Protein AF-A0A8S3IN64-F1 (afdb_monomer)

Secondary structure (DSSP, 8-state):
-EEEEEETTEEEEEEEEEEE-TTT--EEEEEEPPPSS--HHHHHS-----EEEEE-TTSEEEEEETTEEEEEEETTTSEES-SSPPS----TT----TT----S----TT----TT--SSS-S----TT----TT--TTS-SSPPPTT--PPP-

Foldseek 3Di:
DFAWDDDPPDTFTWDKDWDQDPVPRDTDIKTFATFPDDCVCVVPVPDDKDWDWDADPVQKIFIDINNHTGDIDGLQPGIVVHPDPDPDDDDPPDDDDPPDDPDPDDPDPPDDDDPPDDPPDDPDDDDPPDDDDPPDDPPDDPDDDDPPDDDDDD

Mean predicted aligned error: 11.35 Å

Nearest PDB structures (foldseek):
  1jhn-assembly1_A  TM=8.144E-01  e=2.997E-09  Canis lupus familiaris
  2baf-assembly1_A  TM=1.796E-01  e=9.475E+00  Bos taurus

Structure (mmCIF, N/CA/C/O backbone):
data_AF-A0A8S3IN64-F1
#
_entry.id   AF-A0A8S3IN64-F1
#
loop_
_atom_site.group_PDB
_atom_site.id
_atom_site.type_symbol
_atom_site.label_atom_id
_atom_site.label_alt_id
_atom_site.label_comp_id
_atom_site.label_asym_id
_atom_site.label_entity_id
_atom_site.label_seq_id
_atom_site.pdbx_PDB_ins_code
_atom_site.Cartn_x
_atom_site.Cartn_y
_atom_site.Cartn_z
_atom_site.occupancy
_atom_site.B_iso_or_equiv
_atom_site.auth_seq_id
_atom_site.auth_comp_id
_atom_site.auth_asym_id
_atom_site.auth_atom_id
_atom_site.pdbx_PDB_model_num
ATOM 1 N N . MET A 1 1 ? -9.610 -9.508 13.880 1.00 94.44 1 MET A N 1
ATOM 2 C CA . MET A 1 1 ? -8.343 -9.205 14.576 1.00 94.44 1 MET A CA 1
ATOM 3 C C . MET A 1 1 ? -8.250 -7.697 14.747 1.00 94.44 1 MET A C 1
ATOM 5 O O . MET A 1 1 ? -8.623 -6.983 13.826 1.00 94.44 1 MET A O 1
ATOM 9 N N . PHE A 1 2 ? -7.822 -7.213 15.909 1.00 96.25 2 PHE A N 1
ATOM 10 C CA . PHE A 1 2 ? -7.612 -5.788 16.158 1.00 96.25 2 PHE A CA 1
ATOM 11 C C . PHE A 1 2 ? -6.394 -5.607 17.061 1.00 96.25 2 PHE A C 1
ATOM 13 O O . PHE A 1 2 ? -6.299 -6.310 18.066 1.00 96.25 2 PHE A O 1
ATOM 20 N N . GLY A 1 3 ? -5.488 -4.695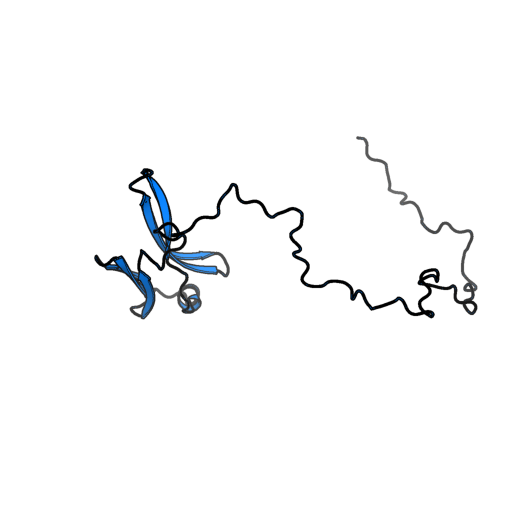 16.712 1.00 94.12 3 GLY A N 1
ATOM 21 C CA . GLY A 1 3 ? -4.326 -4.386 17.543 1.00 94.12 3 GLY A CA 1
ATOM 22 C C . GLY A 1 3 ? -3.109 -3.869 16.771 1.00 94.12 3 GLY A C 1
ATOM 23 O O . GLY A 1 3 ? -3.104 -3.889 15.537 1.00 94.12 3 GLY A O 1
ATOM 24 N N . PRO A 1 4 ? -2.095 -3.366 17.493 1.00 93.69 4 PRO A N 1
ATOM 25 C CA . PRO A 1 4 ? -0.816 -2.970 16.915 1.00 93.69 4 PRO A CA 1
ATOM 26 C C . PRO A 1 4 ? 0.009 -4.194 16.486 1.00 93.69 4 PRO A C 1
ATOM 28 O O . PRO A 1 4 ? 0.020 -5.211 17.178 1.00 93.69 4 PRO A O 1
ATOM 31 N N . ASP A 1 5 ? 0.728 -4.068 15.375 1.00 92.75 5 ASP A N 1
ATOM 32 C CA . ASP A 1 5 ? 1.724 -5.019 14.880 1.00 92.75 5 ASP A CA 1
ATOM 33 C C . ASP A 1 5 ? 2.984 -4.267 14.429 1.00 92.75 5 ASP A C 1
ATOM 35 O O . ASP A 1 5 ? 2.905 -3.175 13.858 1.00 92.75 5 ASP A O 1
ATOM 39 N N . MET A 1 6 ? 4.151 -4.838 14.713 1.00 88.81 6 MET A N 1
ATOM 40 C CA . MET A 1 6 ? 5.448 -4.228 14.431 1.00 88.81 6 MET A CA 1
ATOM 41 C C . MET A 1 6 ? 6.403 -5.264 13.854 1.00 88.81 6 MET A C 1
ATOM 43 O O . MET A 1 6 ? 6.804 -6.203 14.542 1.00 88.81 6 MET A O 1
ATOM 47 N N . CYS A 1 7 ? 6.833 -5.037 12.614 1.00 87.12 7 CYS A N 1
ATOM 48 C CA . CYS A 1 7 ? 7.811 -5.874 11.930 1.00 87.12 7 CYS A CA 1
ATOM 49 C C . CYS A 1 7 ? 8.931 -5.001 11.350 1.00 87.12 7 CYS A C 1
ATOM 51 O O . CYS A 1 7 ? 8.801 -4.408 10.279 1.00 87.12 7 CYS A O 1
ATOM 53 N N . GLY A 1 8 ? 10.056 -4.917 12.065 1.00 86.75 8 GLY A N 1
ATOM 54 C CA . GLY A 1 8 ? 11.188 -4.081 11.664 1.00 86.75 8 GLY A CA 1
ATOM 55 C C . GLY A 1 8 ? 10.828 -2.594 11.689 1.00 86.75 8 GLY A C 1
ATOM 56 O O . GLY A 1 8 ? 10.545 -2.053 12.753 1.00 86.75 8 GLY A O 1
ATOM 57 N N . VAL A 1 9 ? 10.855 -1.952 10.519 1.00 85.19 9 VAL A N 1
ATOM 58 C CA . VAL A 1 9 ? 10.485 -0.535 10.335 1.00 85.19 9 VAL A CA 1
ATOM 59 C C . VAL A 1 9 ? 8.996 -0.334 10.045 1.00 85.19 9 VAL A C 1
ATOM 61 O O . VAL A 1 9 ? 8.527 0.799 10.010 1.00 85.19 9 VAL A O 1
ATOM 64 N N . GLU A 1 10 ? 8.246 -1.411 9.798 1.00 85.88 10 GLU A N 1
ATOM 65 C CA . GLU A 1 10 ? 6.816 -1.306 9.531 1.00 85.88 10 GLU A CA 1
ATOM 66 C C . GLU A 1 10 ? 6.015 -1.349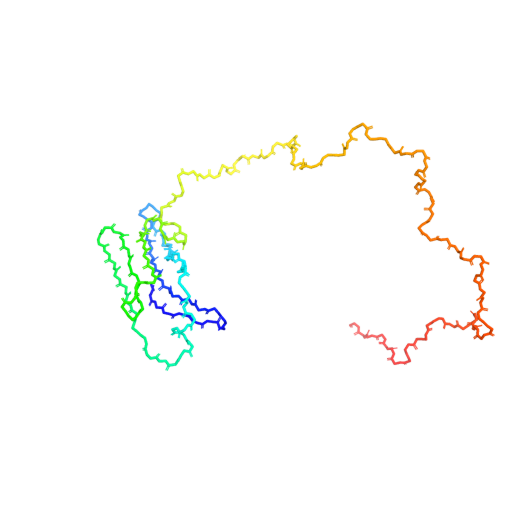 10.835 1.00 85.88 10 GLU A C 1
ATOM 68 O O . GLU A 1 10 ? 5.994 -2.361 11.541 1.00 85.88 10 GLU A O 1
ATOM 73 N N . HIS A 1 11 ? 5.302 -0.256 11.103 1.00 89.44 11 HIS A N 1
ATOM 74 C CA . HIS A 1 11 ? 4.349 -0.120 12.198 1.00 89.44 11 HIS A CA 1
ATOM 75 C C . HIS A 1 11 ? 2.926 -0.128 11.634 1.00 89.44 11 HIS A C 1
ATOM 77 O O . HIS A 1 11 ? 2.556 0.734 10.833 1.00 89.44 11 HIS A O 1
ATOM 83 N N . LYS A 1 12 ? 2.115 -1.117 12.017 1.00 89.94 12 LYS A N 1
ATOM 84 C CA . LYS A 1 12 ? 0.746 -1.285 11.515 1.00 89.94 12 LYS A CA 1
ATOM 85 C C . LYS A 1 12 ? -0.237 -1.336 12.667 1.00 89.94 12 LYS A C 1
ATOM 87 O O . LYS A 1 12 ? 0.002 -1.970 13.687 1.00 89.94 12 LYS A O 1
ATOM 92 N N . PHE A 1 13 ? -1.389 -0.706 12.483 1.00 93.50 13 PHE A N 1
ATOM 93 C CA . PHE A 1 13 ? -2.512 -0.838 13.399 1.00 93.50 13 PHE A CA 1
ATOM 94 C C . PHE A 1 13 ? -3.651 -1.560 12.686 1.00 93.50 13 PHE A C 1
ATOM 96 O O . PHE A 1 13 ? -4.330 -0.993 11.830 1.00 93.50 13 PHE A O 1
ATOM 103 N N . HIS A 1 14 ? -3.813 -2.844 12.995 1.00 93.94 14 HIS A N 1
ATOM 104 C CA . HIS A 1 14 ? -4.732 -3.715 12.285 1.00 93.94 14 HIS A CA 1
ATOM 105 C C . HIS A 1 14 ? -6.154 -3.580 12.812 1.00 93.94 14 HIS A C 1
ATOM 107 O O . HIS A 1 14 ? -6.408 -3.646 14.014 1.00 93.94 14 HIS A O 1
ATOM 113 N N . PHE A 1 15 ? -7.094 -3.514 11.876 1.00 95.56 15 PHE A N 1
ATOM 114 C CA . PHE A 1 15 ? -8.473 -3.923 12.080 1.00 95.56 15 PHE A CA 1
ATOM 115 C C . PHE A 1 15 ? -8.854 -4.831 10.912 1.00 95.56 15 PHE A C 1
ATOM 117 O O . PHE A 1 15 ? -8.884 -4.393 9.769 1.00 95.56 15 PHE A O 1
ATOM 124 N N . ILE A 1 16 ? -9.073 -6.112 11.199 1.00 95.31 16 ILE A N 1
ATOM 125 C CA . ILE A 1 16 ? -9.397 -7.146 10.215 1.00 95.31 16 ILE A CA 1
ATOM 126 C C . ILE A 1 16 ? -10.697 -7.823 10.630 1.00 95.31 16 ILE A C 1
ATOM 128 O O . ILE A 1 16 ? -10.822 -8.301 11.766 1.00 95.31 16 ILE A O 1
ATOM 132 N N . ILE A 1 17 ? -11.636 -7.919 9.698 1.00 93.88 17 ILE A N 1
ATOM 133 C CA . ILE A 1 17 ? -12.901 -8.625 9.858 1.00 93.88 17 ILE A CA 1
ATOM 134 C C . ILE A 1 17 ? -12.982 -9.780 8.861 1.00 93.88 17 ILE A C 1
ATOM 136 O O . ILE A 1 17 ? -12.615 -9.654 7.696 1.00 93.88 17 ILE A O 1
ATOM 140 N N . ARG A 1 18 ? -13.457 -10.933 9.331 1.00 93.62 18 ARG A N 1
ATOM 141 C CA . ARG A 1 18 ? -13.770 -12.068 8.462 1.00 93.62 18 ARG A CA 1
ATOM 142 C C . ARG A 1 18 ? -15.238 -11.992 8.090 1.00 93.62 18 ARG A C 1
ATOM 144 O O . ARG A 1 18 ? -16.090 -11.995 8.977 1.00 93.62 18 ARG A O 1
ATOM 151 N N . TYR A 1 19 ? -15.524 -11.955 6.799 1.00 90.81 19 TYR A N 1
ATOM 152 C CA . TYR A 1 19 ? -16.883 -11.937 6.282 1.00 90.81 19 TYR A CA 1
ATOM 153 C C . TYR A 1 19 ? -17.173 -13.241 5.557 1.00 90.81 19 TYR A C 1
ATOM 155 O O . TYR A 1 19 ? -16.364 -13.716 4.764 1.00 90.81 19 TYR A O 1
ATOM 163 N N . ARG A 1 20 ? -18.328 -13.838 5.855 1.00 91.50 20 ARG A N 1
ATOM 164 C CA . ARG A 1 20 ? -18.820 -15.002 5.125 1.00 91.50 20 ARG A CA 1
ATOM 165 C C . ARG A 1 20 ? -19.732 -14.509 4.019 1.00 91.50 20 ARG A C 1
ATOM 167 O O . ARG A 1 20 ? -20.791 -13.959 4.313 1.00 91.50 20 ARG A O 1
ATOM 174 N N . A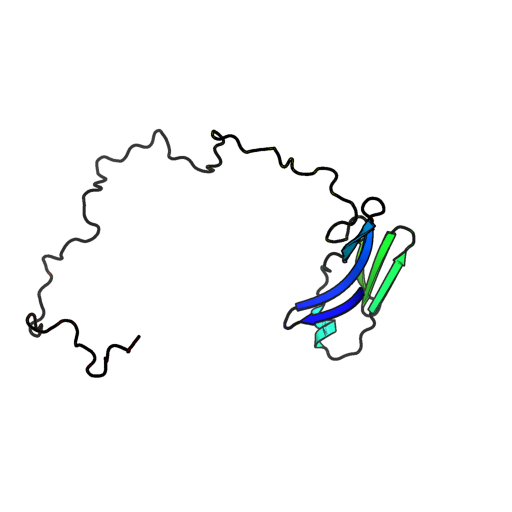SN A 1 21 ? -19.355 -14.756 2.772 1.00 87.44 21 ASN A N 1
ATOM 175 C CA . ASN A 1 21 ? -20.237 -14.476 1.652 1.00 87.44 21 ASN A CA 1
ATOM 176 C C . ASN A 1 21 ? -21.498 -15.363 1.774 1.00 87.44 21 ASN A C 1
ATOM 178 O O . ASN A 1 21 ? -21.364 -16.588 1.827 1.00 87.44 21 ASN A O 1
ATOM 182 N N . PRO A 1 22 ? -22.714 -14.791 1.836 1.00 88.50 22 PRO A N 1
ATOM 183 C CA . PRO A 1 22 ? -23.937 -15.570 2.021 1.00 88.50 22 PRO A CA 1
ATOM 184 C C . PRO A 1 22 ? -24.277 -16.460 0.816 1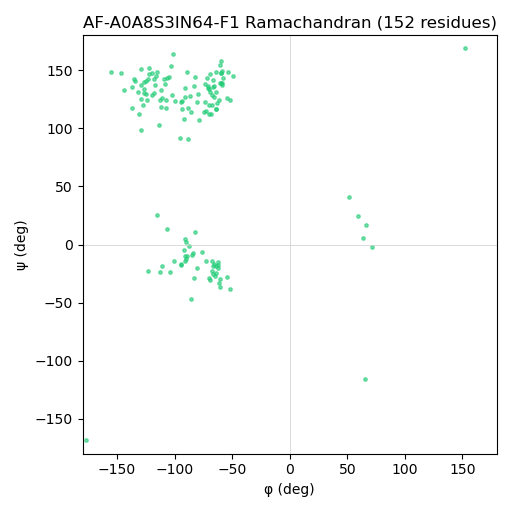.00 88.50 22 PRO A C 1
ATOM 186 O O . PRO A 1 22 ? -24.954 -17.467 0.993 1.00 88.50 22 PRO A O 1
ATOM 189 N N . ASN A 1 23 ? -23.784 -16.127 -0.383 1.00 87.75 23 ASN A N 1
ATOM 190 C CA . ASN A 1 23 ? -24.051 -16.874 -1.613 1.00 87.75 23 ASN A CA 1
ATOM 191 C C . ASN A 1 23 ? -23.076 -18.041 -1.798 1.00 87.75 23 ASN A C 1
ATOM 193 O O . ASN A 1 23 ? -23.490 -19.151 -2.113 1.00 87.75 23 ASN A O 1
ATOM 197 N N . THR A 1 24 ? -21.775 -17.802 -1.605 1.00 88.25 24 THR A N 1
ATOM 198 C CA . THR A 1 24 ? -20.738 -18.831 -1.822 1.00 88.25 24 THR A CA 1
ATOM 199 C C . THR A 1 24 ? -20.360 -19.579 -0.545 1.00 88.25 24 THR A C 1
ATOM 201 O O . THR A 1 24 ? -19.729 -20.629 -0.602 1.00 88.25 24 THR A O 1
ATOM 204 N N . GLY A 1 25 ? -20.706 -19.042 0.629 1.00 90.44 25 GLY A N 1
ATOM 205 C CA . GLY A 1 25 ? -20.336 -19.589 1.934 1.00 90.44 25 GLY A CA 1
ATOM 206 C C . GLY A 1 25 ? -18.857 -19.426 2.301 1.00 90.44 25 GLY A C 1
ATOM 207 O O . GLY A 1 25 ? -18.486 -19.809 3.413 1.00 90.44 25 GLY A O 1
ATOM 208 N N . VAL A 1 26 ? -18.039 -18.859 1.407 1.00 91.12 26 VAL A N 1
ATOM 209 C CA . VAL A 1 26 ? -16.595 -18.657 1.576 1.00 91.12 26 VAL A CA 1
ATOM 210 C C . VAL A 1 26 ? -16.336 -17.519 2.559 1.00 91.12 26 VAL A C 1
ATOM 212 O O . VAL A 1 26 ? -17.007 -16.486 2.525 1.00 91.12 26 VAL A O 1
ATOM 215 N N . TYR A 1 27 ? -15.355 -17.717 3.439 1.00 91.88 27 TYR A N 1
ATOM 216 C CA . TYR A 1 27 ? -14.861 -16.674 4.329 1.00 91.88 27 TYR A CA 1
ATOM 217 C C . TYR A 1 27 ? -13.709 -15.926 3.672 1.00 91.88 27 TYR A C 1
ATOM 219 O O . TYR A 1 27 ? -12.712 -16.543 3.304 1.00 91.88 27 TYR A O 1
ATOM 227 N N . THR A 1 28 ? -13.818 -14.607 3.608 1.00 91.81 28 THR A N 1
ATOM 228 C CA . THR A 1 28 ? -12.756 -13.708 3.151 1.00 91.81 28 THR A CA 1
ATOM 229 C C . THR A 1 28 ? -12.355 -12.769 4.278 1.00 91.81 28 THR A C 1
ATOM 231 O O . THR A 1 28 ? -13.183 -12.363 5.101 1.00 91.81 28 THR A O 1
ATOM 234 N N . GLU A 1 29 ? -11.061 -12.476 4.362 1.00 94.44 29 GLU A N 1
ATOM 235 C CA . GLU A 1 29 ? -10.530 -11.509 5.318 1.00 94.44 29 GLU A CA 1
ATOM 236 C C . GLU A 1 29 ? -10.492 -10.130 4.670 1.00 94.44 29 GLU A C 1
ATOM 238 O O . GLU A 1 29 ? -10.080 -9.986 3.522 1.00 94.44 29 GLU A O 1
ATOM 243 N N . HIS A 1 30 ? -10.940 -9.130 5.418 1.00 93.06 30 HIS A N 1
ATOM 244 C CA . HIS A 1 30 ? -11.034 -7.747 4.981 1.00 93.06 30 HIS A CA 1
ATOM 245 C C . HIS A 1 30 ? -10.354 -6.868 6.023 1.00 93.06 30 HIS A C 1
ATOM 247 O O . HIS A 1 30 ? -10.685 -6.951 7.208 1.00 93.06 30 HIS A O 1
ATOM 253 N N . GLN A 1 31 ? -9.396 -6.054 5.598 1.00 94.50 31 GLN A N 1
ATOM 254 C CA . GLN A 1 31 ? -8.615 -5.188 6.468 1.00 94.50 31 GLN A CA 1
ATOM 255 C C . GLN A 1 31 ? -9.017 -3.728 6.273 1.00 94.50 31 GLN A C 1
ATOM 257 O O . GLN A 1 31 ? -9.166 -3.271 5.148 1.00 94.50 31 GLN A O 1
ATOM 262 N N . ALA A 1 32 ? -9.140 -2.962 7.353 1.00 93.62 32 ALA A N 1
ATOM 263 C CA . ALA A 1 32 ? -9.332 -1.522 7.249 1.00 93.62 32 ALA A CA 1
ATOM 264 C C . ALA A 1 32 ? -8.149 -0.870 6.523 1.00 93.62 32 ALA A C 1
ATOM 266 O O . ALA A 1 32 ? -6.987 -1.203 6.790 1.00 93.62 32 ALA A O 1
ATOM 267 N N . LYS A 1 33 ? -8.446 0.094 5.647 1.00 91.81 33 LYS A N 1
ATOM 268 C CA . LYS A 1 33 ? -7.423 0.905 4.974 1.00 91.81 33 LYS A CA 1
ATOM 269 C C . LYS A 1 33 ? -6.414 1.458 5.979 1.00 91.81 33 LYS A C 1
ATOM 271 O O . LYS A 1 33 ? -6.763 1.800 7.113 1.00 91.81 33 LYS A O 1
ATOM 276 N N . LYS A 1 34 ? -5.152 1.546 5.553 1.00 86.75 34 LYS A N 1
ATOM 277 C CA . LYS A 1 34 ? -4.068 2.073 6.391 1.00 86.75 34 LYS A CA 1
ATOM 278 C C . LYS A 1 34 ? -4.385 3.497 6.850 1.00 86.75 34 LYS A C 1
ATOM 280 O O . LYS A 1 34 ? -4.948 4.293 6.102 1.00 86.75 34 LYS A O 1
ATOM 285 N N . THR A 1 35 ? -3.998 3.808 8.081 1.00 83.81 35 THR A N 1
ATOM 286 C CA . THR A 1 35 ? -4.105 5.159 8.634 1.00 83.81 35 THR A CA 1
ATOM 287 C C . THR A 1 35 ? -3.167 6.108 7.901 1.00 83.81 35 THR A C 1
ATOM 289 O O . THR A 1 35 ? -2.036 5.743 7.588 1.00 83.81 35 THR A O 1
ATOM 292 N N . THR A 1 36 ? -3.608 7.343 7.672 1.00 76.94 36 THR A N 1
ATOM 293 C CA . THR A 1 36 ? -2.739 8.430 7.189 1.00 76.94 36 THR A CA 1
ATOM 294 C C . THR A 1 36 ? -1.923 9.066 8.311 1.00 76.94 36 THR A C 1
ATOM 296 O O . THR A 1 36 ? -0.918 9.717 8.047 1.00 76.94 36 THR A O 1
ATOM 299 N N . GLU A 1 37 ? -2.352 8.893 9.563 1.00 82.50 37 GLU A N 1
ATOM 300 C CA . GLU A 1 37 ? -1.638 9.407 10.729 1.00 82.50 37 GLU A CA 1
ATOM 301 C C . GLU A 1 37 ? -0.333 8.622 10.957 1.00 82.50 37 GLU A C 1
ATOM 303 O O . GLU A 1 37 ? -0.355 7.386 10.901 1.00 82.50 37 GLU A O 1
ATOM 308 N N . PRO A 1 38 ? 0.787 9.307 11.255 1.00 84.12 38 PRO A N 1
ATOM 309 C CA . PRO A 1 38 ? 2.036 8.646 11.608 1.00 84.12 38 PRO A CA 1
ATOM 310 C C . PRO A 1 38 ? 1.861 7.900 12.932 1.00 84.12 38 PRO A C 1
ATOM 312 O O . PRO A 1 38 ? 1.421 8.474 13.932 1.00 84.12 38 PRO A O 1
ATOM 315 N N . LEU A 1 39 ? 2.197 6.611 12.932 1.00 87.00 39 LEU A N 1
ATOM 316 C CA . LEU A 1 39 ? 2.025 5.748 14.098 1.00 87.00 39 LEU A CA 1
ATOM 317 C C . LEU A 1 39 ? 3.323 5.516 14.881 1.00 87.00 39 LEU A C 1
ATOM 319 O O . LEU A 1 39 ? 3.253 5.074 16.022 1.00 87.00 39 LEU A O 1
ATOM 323 N N . ASP A 1 40 ? 4.485 5.843 14.314 1.00 86.81 40 ASP A N 1
ATOM 324 C CA . ASP A 1 40 ? 5.816 5.444 14.805 1.00 86.81 4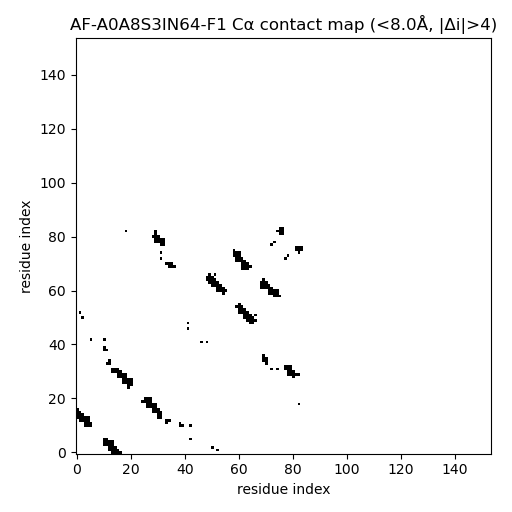0 ASP A CA 1
ATOM 325 C C . ASP A 1 40 ? 6.059 5.759 16.288 1.00 86.81 40 ASP A C 1
ATOM 327 O O . ASP A 1 40 ? 6.652 4.959 17.020 1.00 86.81 40 ASP A O 1
ATOM 331 N N . SER A 1 41 ? 5.566 6.907 16.764 1.00 88.75 41 SER A N 1
ATOM 332 C CA . SER A 1 41 ? 5.727 7.316 18.162 1.00 88.75 41 SER A CA 1
ATOM 333 C C . SER A 1 41 ? 5.084 6.331 19.136 1.00 88.75 41 SER A C 1
ATOM 335 O O . SER A 1 41 ? 5.665 6.059 20.180 1.00 88.75 41 SER A O 1
ATOM 337 N N . TYR A 1 42 ? 3.936 5.752 18.772 1.00 90.31 42 TYR A N 1
ATOM 338 C CA . TYR A 1 42 ? 3.197 4.805 19.613 1.00 90.31 42 TYR A CA 1
ATOM 339 C C . TYR A 1 42 ? 3.872 3.428 19.713 1.00 90.31 42 TYR A C 1
ATOM 341 O O . TYR A 1 42 ? 3.504 2.610 20.553 1.00 90.31 42 TYR A O 1
ATOM 349 N N . PHE A 1 43 ? 4.843 3.145 18.840 1.00 90.31 43 PHE A N 1
ATOM 350 C CA . PHE A 1 43 ? 5.569 1.874 18.813 1.00 90.31 43 PHE A CA 1
ATOM 351 C C . PHE A 1 43 ? 6.977 1.980 19.405 1.00 90.31 43 PHE A C 1
ATOM 353 O O . PHE A 1 43 ? 7.539 0.977 19.843 1.00 90.31 43 PHE A O 1
ATOM 360 N N . THR A 1 44 ? 7.565 3.179 19.420 1.00 90.94 44 THR A N 1
ATOM 361 C CA . THR A 1 44 ? 8.995 3.373 19.718 1.00 90.94 44 THR A CA 1
ATOM 362 C C . THR A 1 44 ? 9.274 4.063 21.053 1.00 90.94 44 THR A C 1
ATOM 364 O O . THR A 1 44 ? 10.384 3.935 21.576 1.00 90.94 44 THR A O 1
ATOM 367 N N . ASP A 1 45 ? 8.296 4.748 21.653 1.00 92.31 45 ASP A N 1
ATOM 368 C CA . ASP A 1 45 ? 8.505 5.556 22.865 1.00 92.31 45 ASP A CA 1
ATOM 369 C C . ASP A 1 45 ? 8.628 4.742 24.173 1.00 92.31 45 ASP A C 1
ATOM 371 O O . ASP A 1 45 ? 8.960 5.300 25.224 1.00 92.31 45 ASP A O 1
ATOM 375 N N . LYS A 1 46 ? 8.404 3.419 24.097 1.00 92.12 46 LYS A N 1
ATOM 376 C CA . LYS A 1 46 ? 8.430 2.448 25.208 1.00 92.12 46 LYS A CA 1
ATOM 377 C C . LYS A 1 46 ? 7.427 2.753 26.329 1.00 92.12 46 LYS A C 1
ATOM 379 O O . LYS A 1 46 ? 7.640 2.328 27.468 1.00 92.12 46 LYS A O 1
ATOM 384 N N . LYS A 1 47 ? 6.343 3.471 26.036 1.00 95.00 47 LYS A N 1
ATOM 385 C CA . LYS A 1 47 ? 5.257 3.745 26.980 1.00 95.00 47 LYS A CA 1
ATOM 386 C C . LYS A 1 47 ? 4.066 2.830 26.721 1.00 95.00 47 LYS A C 1
ATOM 388 O O . LYS A 1 47 ? 3.964 2.139 25.713 1.00 95.00 47 LYS A O 1
ATOM 393 N N . SER A 1 48 ? 3.175 2.770 27.705 1.00 95.94 48 SER A N 1
ATOM 394 C CA . SER A 1 48 ? 1.903 2.067 27.558 1.00 95.94 48 SER A CA 1
ATOM 395 C C . SER A 1 48 ? 0.916 2.946 26.795 1.00 95.94 48 SER A C 1
ATOM 397 O O . SER A 1 48 ? 0.693 4.085 27.198 1.00 95.94 48 SER A O 1
ATOM 399 N N . HIS A 1 49 ? 0.301 2.385 25.755 1.00 95.69 49 HIS A N 1
ATOM 400 C CA . HIS A 1 49 ? -0.731 3.038 24.949 1.00 95.69 49 HIS A CA 1
ATOM 401 C C . HIS A 1 49 ? -2.046 2.260 24.998 1.00 95.69 49 HIS A C 1
ATOM 403 O O . HIS A 1 49 ? -2.054 1.029 25.094 1.00 95.69 49 HIS A O 1
ATOM 409 N N . LEU A 1 50 ? -3.162 2.982 24.919 1.00 96.31 50 LEU A N 1
ATOM 410 C CA . LEU A 1 50 ? -4.510 2.423 24.907 1.00 96.31 50 LEU A CA 1
ATOM 411 C C . LEU A 1 50 ? -5.049 2.356 23.477 1.00 96.31 50 LEU A C 1
ATOM 413 O O . LEU A 1 50 ? -5.182 3.385 22.822 1.00 96.31 50 LEU A O 1
ATOM 417 N N . TYR A 1 51 ? -5.440 1.165 23.029 1.00 95.94 51 TYR A N 1
ATOM 418 C CA . TYR A 1 51 ? -6.018 0.935 21.703 1.00 95.94 51 TYR A CA 1
ATOM 419 C C . TYR A 1 51 ? -7.516 0.640 21.815 1.00 95.94 51 TYR A C 1
ATOM 421 O O . TYR A 1 51 ? -7.911 -0.309 22.493 1.00 95.94 51 TYR A O 1
ATOM 429 N N . THR A 1 52 ? -8.350 1.409 21.112 1.00 97.38 52 THR A N 1
ATOM 430 C CA . THR A 1 52 ? -9.816 1.282 21.175 1.00 97.38 52 THR A CA 1
ATOM 431 C C . THR A 1 52 ? -10.413 1.110 19.783 1.00 97.38 52 THR A C 1
ATOM 433 O O . THR A 1 52 ? -10.140 1.906 18.886 1.00 97.38 52 THR A O 1
ATOM 436 N N . LEU A 1 53 ? -11.272 0.104 19.616 1.00 97.06 53 LEU A N 1
ATOM 437 C CA . LEU A 1 53 ? -12.105 -0.094 18.431 1.00 97.06 53 LEU A CA 1
ATOM 438 C C . LEU A 1 53 ? -13.565 0.155 18.796 1.00 97.06 53 LEU A C 1
ATOM 440 O O . LEU A 1 53 ? -14.096 -0.479 19.705 1.00 97.06 53 LEU A O 1
ATOM 444 N N . VAL A 1 54 ? -14.221 1.036 18.050 1.00 97.06 54 VAL A N 1
ATOM 445 C CA . VAL A 1 54 ? -15.669 1.230 18.107 1.00 97.06 54 VAL A CA 1
ATOM 446 C C . VAL A 1 54 ? -16.251 0.742 16.794 1.00 97.06 54 VAL A C 1
ATOM 448 O O . VAL A 1 54 ? -15.926 1.284 15.739 1.00 97.06 54 VAL A O 1
ATOM 451 N N . LEU A 1 55 ? -17.103 -0.277 16.868 1.00 95.81 55 LEU A N 1
ATOM 452 C CA . LEU A 1 55 ? -17.864 -0.785 15.736 1.00 95.81 55 LEU A CA 1
ATOM 453 C C . LEU A 1 55 ? -19.347 -0.497 15.963 1.00 95.81 55 LEU A C 1
ATOM 455 O O . LEU A 1 55 ? -19.912 -0.898 16.980 1.00 95.81 55 LEU A O 1
ATOM 459 N N . SER A 1 56 ? -19.962 0.194 15.013 1.00 96.19 56 SER A N 1
ATOM 460 C CA . SER A 1 56 ? -21.349 0.639 15.087 1.00 96.19 56 SER A CA 1
ATOM 461 C C . SER A 1 56 ? -22.264 -0.242 14.233 1.00 96.19 56 SER A C 1
ATOM 463 O O . SER A 1 56 ? -21.848 -0.821 13.228 1.00 96.19 56 SER A O 1
ATOM 465 N N . ALA A 1 57 ? -23.544 -0.316 14.607 1.00 95.88 57 ALA A N 1
ATOM 466 C CA . ALA A 1 57 ? -24.555 -1.089 13.877 1.00 95.88 57 ALA A CA 1
ATOM 467 C C . ALA A 1 57 ? -24.883 -0.523 12.478 1.00 95.88 57 ALA A C 1
ATOM 469 O O . ALA A 1 57 ? -25.478 -1.216 11.660 1.00 95.88 57 ALA A O 1
ATOM 470 N N . ASP A 1 58 ? -24.479 0.715 12.188 1.00 94.56 58 ASP A N 1
ATOM 471 C CA . ASP A 1 58 ? -24.589 1.356 10.871 1.00 94.56 58 ASP A CA 1
ATOM 472 C C . ASP A 1 58 ? -23.452 0.962 9.904 1.00 94.56 58 ASP A C 1
ATOM 474 O O . ASP A 1 58 ? -23.307 1.554 8.837 1.00 94.56 58 ASP A O 1
ATOM 478 N N . ASN A 1 59 ? -22.649 -0.047 10.264 1.00 92.75 59 ASN A N 1
ATOM 479 C CA . ASN A 1 59 ? -21.454 -0.497 9.547 1.00 92.75 59 ASN A CA 1
ATOM 480 C C . ASN A 1 59 ? -20.301 0.518 9.533 1.00 92.75 59 ASN A C 1
ATOM 482 O O . ASN A 1 59 ? -19.392 0.380 8.712 1.00 92.75 59 ASN A O 1
ATOM 486 N N . SER A 1 60 ? -20.298 1.526 10.409 1.00 95.75 60 SER A N 1
ATOM 487 C CA . SER A 1 60 ? -19.136 2.398 10.610 1.00 95.75 60 SER A CA 1
ATOM 488 C C . SER A 1 60 ? -18.187 1.845 11.675 1.00 95.75 60 SER A C 1
ATOM 490 O O . SER A 1 60 ? -18.603 1.191 12.635 1.00 95.75 60 SER A O 1
ATOM 492 N N . PHE A 1 61 ? -16.894 2.122 11.519 1.00 95.62 61 PHE A N 1
ATOM 493 C CA . PHE A 1 61 ? -15.877 1.825 12.519 1.00 95.62 61 PHE A CA 1
ATOM 494 C C . PHE A 1 61 ? -15.024 3.056 12.821 1.00 95.62 61 PHE A C 1
ATOM 496 O O . PHE A 1 61 ? -14.812 3.923 11.970 1.00 95.62 61 PHE A O 1
ATOM 503 N N . LYS A 1 62 ? -14.517 3.121 14.051 1.00 95.88 62 LYS A N 1
ATOM 504 C CA . LYS A 1 62 ? -13.557 4.128 14.508 1.00 95.88 62 LYS A CA 1
ATOM 505 C C . LYS A 1 62 ? -12.477 3.457 15.343 1.00 95.88 62 LYS A C 1
ATOM 507 O O . LYS A 1 62 ? -12.779 2.625 16.197 1.00 95.88 62 LYS A O 1
ATOM 512 N N . MET A 1 63 ? -11.230 3.827 15.103 1.00 95.50 63 MET A N 1
ATOM 513 C CA . MET A 1 63 ? -10.055 3.302 15.785 1.00 95.50 63 MET A CA 1
ATOM 514 C C . MET A 1 63 ? -9.338 4.450 16.481 1.00 95.50 63 MET A C 1
ATOM 516 O O . MET A 1 63 ? -9.029 5.468 15.855 1.00 95.50 63 MET A O 1
ATOM 520 N N . TYR A 1 64 ? -9.064 4.275 17.768 1.00 95.31 64 TYR A N 1
ATOM 521 C CA . TYR A 1 64 ? -8.403 5.271 18.598 1.00 95.31 64 TYR A CA 1
ATOM 522 C C . TYR A 1 64 ? -7.127 4.710 19.213 1.00 9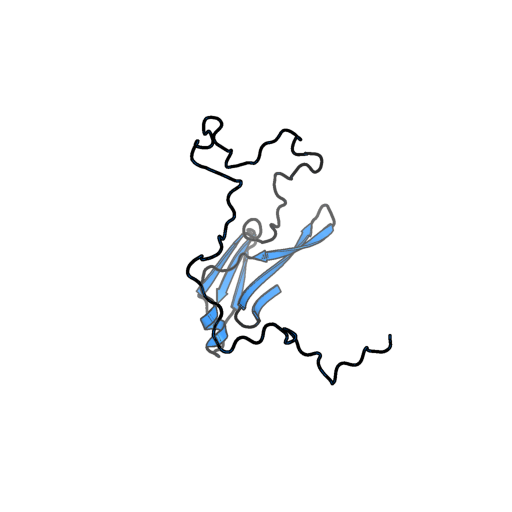5.31 64 TYR A C 1
ATOM 524 O O . TYR A 1 64 ? -7.077 3.532 19.575 1.00 95.31 64 TYR A O 1
ATOM 532 N N . ILE A 1 65 ? -6.141 5.588 19.380 1.00 95.38 65 ILE A N 1
ATOM 533 C CA . ILE A 1 65 ? -4.950 5.362 20.200 1.00 95.38 65 ILE A CA 1
ATOM 534 C C . ILE A 1 65 ? -4.881 6.504 21.212 1.00 95.38 65 ILE A C 1
ATOM 536 O O . ILE A 1 65 ? -4.956 7.666 20.823 1.00 95.38 65 ILE A O 1
ATOM 540 N N . ASP A 1 66 ? -4.820 6.194 22.506 1.00 95.31 66 ASP A N 1
ATOM 541 C CA . ASP A 1 66 ? -4.826 7.178 23.603 1.00 95.31 66 ASP A CA 1
ATOM 542 C C . ASP A 1 66 ? -5.979 8.194 23.501 1.00 95.31 66 ASP A C 1
ATOM 544 O O . ASP A 1 66 ? -5.818 9.394 23.718 1.00 95.31 66 ASP A O 1
ATOM 548 N N . ASN A 1 67 ? -7.169 7.705 23.132 1.00 94.81 67 ASN A N 1
ATOM 549 C CA . ASN A 1 67 ? -8.377 8.498 22.860 1.00 94.81 67 ASN A CA 1
ATOM 550 C C . ASN A 1 67 ? -8.276 9.477 21.671 1.00 94.81 67 ASN A C 1
ATOM 552 O O . ASN A 1 67 ? -9.234 10.204 21.402 1.00 94.81 67 ASN A O 1
ATOM 556 N N . LYS A 1 68 ? -7.177 9.471 20.906 1.00 93.56 68 LYS A N 1
ATOM 557 C CA . LYS A 1 68 ? -7.056 10.181 19.626 1.00 93.56 68 LYS A CA 1
ATOM 558 C C . LYS A 1 68 ? -7.576 9.293 18.499 1.00 93.56 68 LYS A C 1
ATOM 560 O O . LYS A 1 68 ? -7.154 8.148 18.368 1.00 93.56 68 LYS A O 1
ATOM 565 N N . LEU A 1 69 ? -8.493 9.813 17.683 1.00 94.00 69 LEU A N 1
ATOM 566 C CA . LEU A 1 69 ? -8.979 9.115 16.491 1.00 94.00 69 LEU A CA 1
ATOM 567 C C . LEU A 1 69 ? -7.841 9.016 15.468 1.00 94.00 69 LEU A C 1
ATOM 569 O O . LEU A 1 69 ? -7.329 10.045 15.036 1.00 94.00 69 LEU A O 1
ATOM 573 N N . VAL A 1 70 ? -7.464 7.795 15.090 1.00 93.69 70 VAL A N 1
ATOM 574 C CA . VAL A 1 70 ? -6.399 7.536 14.100 1.00 93.69 70 VAL A CA 1
ATOM 575 C C . VAL A 1 70 ? -6.926 6.917 12.809 1.00 93.69 70 VAL A C 1
ATOM 577 O O . VAL A 1 70 ? -6.297 7.055 11.765 1.00 93.69 70 VAL A O 1
ATOM 580 N N . ASN A 1 71 ? -8.080 6.246 12.864 1.00 93.94 71 ASN A N 1
ATOM 581 C CA . ASN A 1 71 ? -8.750 5.704 11.686 1.00 93.94 71 ASN A CA 1
ATOM 582 C C . ASN A 1 71 ? -10.268 5.752 11.847 1.00 93.94 71 ASN A C 1
ATOM 584 O O . ASN A 1 71 ? -10.788 5.538 12.943 1.00 93.94 71 ASN A O 1
ATOM 588 N N . SER A 1 72 ? -10.984 5.947 10.749 1.00 94.50 72 SER A N 1
ATOM 589 C CA . SER A 1 72 ? -12.434 5.784 10.696 1.00 94.50 72 SER A CA 1
ATOM 590 C C . SER A 1 72 ? -12.880 5.478 9.278 1.00 94.50 72 SER A C 1
ATOM 592 O O . SER A 1 72 ? -12.306 6.012 8.334 1.00 94.50 72 SER A O 1
ATOM 594 N N . GLY A 1 73 ? -13.945 4.701 9.137 1.00 93.75 73 GLY A N 1
ATOM 595 C CA . GLY A 1 73 ? -14.520 4.400 7.831 1.00 93.75 73 GLY A CA 1
ATOM 596 C C . GLY A 1 73 ? -15.776 3.552 7.940 1.00 93.75 73 GLY A C 1
ATOM 597 O O . GLY A 1 73 ? -16.320 3.358 9.030 1.00 93.75 73 GLY A O 1
ATOM 598 N N . SER A 1 74 ? -16.234 3.032 6.806 1.00 93.56 74 SER A N 1
ATOM 599 C CA . SER A 1 74 ? -17.294 2.027 6.751 1.00 93.56 74 SER A CA 1
ATOM 600 C C . SER A 1 74 ? -16.738 0.652 6.395 1.00 93.56 74 SER A C 1
ATOM 602 O O . SER A 1 74 ? -15.868 0.526 5.535 1.00 9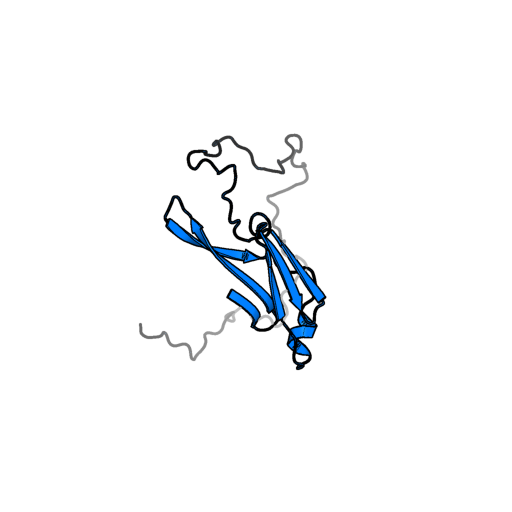3.56 74 SER A O 1
ATOM 604 N N . LEU A 1 75 ? -17.298 -0.402 6.994 1.00 91.94 75 LEU A N 1
ATOM 605 C CA . LEU A 1 75 ? -17.030 -1.790 6.605 1.00 91.94 75 LEU A CA 1
ATOM 606 C C . LEU A 1 75 ? -17.299 -2.036 5.107 1.00 91.94 75 LEU A C 1
ATOM 608 O O . LEU A 1 75 ? -16.693 -2.913 4.502 1.00 91.94 75 LEU A O 1
ATOM 612 N N . LEU A 1 76 ? -18.212 -1.267 4.507 1.00 87.56 76 LEU A N 1
ATOM 613 C CA . LEU A 1 76 ? -18.659 -1.462 3.128 1.00 87.56 76 LEU A CA 1
ATOM 614 C C . LEU A 1 76 ? -17.731 -0.824 2.085 1.00 87.56 76 LEU A C 1
ATOM 616 O O . LEU A 1 76 ? -17.674 -1.311 0.960 1.00 87.56 76 LEU A O 1
ATOM 620 N N . THR A 1 77 ? -17.030 0.257 2.439 1.00 87.19 77 THR A N 1
ATOM 621 C CA . THR A 1 77 ? -16.260 1.089 1.489 1.00 87.19 77 THR A CA 1
ATOM 622 C C . THR A 1 77 ? -14.781 1.230 1.837 1.00 87.19 77 THR A C 1
ATOM 624 O O . THR A 1 77 ? -13.967 1.518 0.956 1.00 87.19 77 THR A O 1
ATOM 627 N N . ASP A 1 78 ? -14.412 1.038 3.105 1.00 91.69 78 ASP A N 1
ATOM 628 C CA . ASP A 1 78 ? -13.073 1.336 3.637 1.00 91.69 78 ASP A CA 1
ATOM 629 C C . ASP A 1 78 ? -12.317 0.094 4.104 1.00 91.69 78 ASP A C 1
ATOM 631 O O . ASP A 1 78 ? -11.411 0.167 4.936 1.00 91.69 78 ASP A O 1
ATOM 635 N N . MET A 1 79 ? -12.687 -1.042 3.518 1.00 91.50 79 MET A N 1
ATOM 636 C CA . MET A 1 79 ? -12.043 -2.333 3.690 1.00 91.50 79 MET A CA 1
ATOM 637 C C . MET A 1 79 ? -11.296 -2.749 2.420 1.00 91.50 79 MET A C 1
ATOM 639 O O . MET A 1 79 ? -11.776 -2.538 1.307 1.00 91.50 79 MET A O 1
ATOM 643 N N . GLU A 1 80 ? -10.141 -3.376 2.602 1.00 91.50 80 GLU A N 1
ATOM 644 C CA . GLU A 1 80 ? -9.268 -3.922 1.570 1.00 91.50 80 GLU A CA 1
ATOM 645 C C . GLU A 1 80 ? -8.946 -5.394 1.891 1.00 91.50 80 GLU A C 1
ATOM 647 O O . GLU A 1 80 ? -8.396 -5.684 2.956 1.00 91.50 80 GLU A O 1
ATOM 652 N N . PRO A 1 81 ? -9.287 -6.347 1.004 1.00 89.62 81 PRO A N 1
ATOM 653 C CA . PRO A 1 81 ? -10.146 -6.181 -0.173 1.00 89.62 81 PRO A CA 1
ATOM 654 C C . PRO A 1 81 ? -11.560 -5.706 0.206 1.00 89.62 81 PRO A C 1
ATOM 656 O O . PRO A 1 81 ? -12.000 -5.889 1.341 1.00 89.62 81 PRO A O 1
ATOM 659 N N . SER A 1 82 ? -12.285 -5.102 -0.739 1.00 86.31 82 SER A N 1
ATOM 660 C CA . SER A 1 82 ? -13.662 -4.642 -0.504 1.00 86.31 82 SER A CA 1
ATOM 661 C C . SER A 1 82 ? -14.572 -5.806 -0.096 1.00 86.31 82 SER A C 1
ATOM 663 O O . SER A 1 82 ? -14.501 -6.895 -0.666 1.00 86.31 82 SER A O 1
ATOM 665 N N . MET A 1 83 ? -15.449 -5.572 0.884 1.00 83.44 83 MET A N 1
ATOM 666 C CA . MET A 1 83 ? -16.484 -6.537 1.284 1.00 83.44 83 MET A CA 1
ATOM 667 C C . MET A 1 83 ? -17.574 -6.685 0.219 1.00 83.44 83 MET A C 1
ATOM 669 O O . MET A 1 83 ? -18.200 -7.738 0.103 1.00 83.44 83 MET A O 1
ATOM 673 N N . ILE A 1 84 ? -17.802 -5.623 -0.555 1.00 82.44 84 ILE A N 1
ATOM 674 C CA . ILE A 1 84 ? -18.742 -5.615 -1.670 1.00 82.44 84 ILE A CA 1
ATOM 675 C C . ILE A 1 84 ? -17.945 -5.924 -2.944 1.00 82.44 84 ILE A C 1
ATOM 677 O O . ILE A 1 84 ? -16.995 -5.188 -3.238 1.00 82.44 84 ILE A O 1
ATOM 681 N N . PRO A 1 85 ? -18.307 -6.975 -3.702 1.00 80.56 85 PRO A N 1
ATOM 682 C CA . PRO A 1 85 ? -17.727 -7.225 -5.016 1.00 80.56 85 PRO A CA 1
ATOM 683 C C . PRO A 1 85 ? -17.851 -5.990 -5.922 1.00 80.56 85 PRO A C 1
ATOM 685 O O . PRO A 1 85 ? -18.818 -5.232 -5.788 1.00 80.56 85 PRO A O 1
ATOM 688 N N . PRO A 1 86 ? -16.907 -5.763 -6.848 1.00 83.44 86 PRO A N 1
ATOM 689 C CA . PRO A 1 86 ? -17.026 -4.661 -7.791 1.00 83.44 86 PRO A CA 1
ATOM 690 C C . PRO A 1 86 ? -18.303 -4.818 -8.629 1.00 83.44 86 PRO A C 1
ATOM 692 O O . PRO A 1 86 ? -18.750 -5.931 -8.908 1.00 83.44 86 PRO A O 1
ATOM 695 N N . LYS A 1 87 ? -18.908 -3.689 -9.015 1.00 84.56 87 LYS A N 1
ATOM 696 C CA . LYS A 1 87 ? -20.122 -3.689 -9.851 1.00 84.56 87 LYS A CA 1
ATOM 697 C C . LYS A 1 87 ? -19.865 -4.255 -11.247 1.00 84.56 87 LYS A C 1
ATOM 699 O O . LYS A 1 87 ? -20.785 -4.771 -11.869 1.00 84.56 87 LYS A O 1
ATOM 704 N N . GLU A 1 88 ? -18.628 -4.134 -11.710 1.00 86.88 88 GLU A N 1
ATOM 705 C CA . GLU A 1 88 ? -18.166 -4.549 -13.026 1.00 86.88 88 GLU A CA 1
ATOM 706 C C . GLU A 1 88 ? -16.950 -5.459 -12.846 1.00 86.88 88 GLU A C 1
ATOM 708 O O . GLU A 1 88 ? -16.110 -5.229 -11.971 1.00 86.88 88 GLU A O 1
ATOM 713 N N . ILE A 1 89 ? -16.880 -6.509 -13.656 1.00 87.06 89 ILE A N 1
ATOM 714 C CA . ILE A 1 89 ? -15.760 -7.448 -13.721 1.00 87.06 89 ILE A CA 1
ATOM 715 C C . ILE A 1 89 ? -15.230 -7.463 -15.152 1.00 87.06 89 ILE A C 1
ATOM 717 O O . ILE A 1 89 ? -15.981 -7.191 -16.088 1.00 87.06 89 ILE A O 1
ATOM 721 N N . VAL A 1 90 ? -13.942 -7.762 -15.315 1.00 89.12 90 VAL A N 1
ATOM 722 C CA . VAL A 1 90 ? -13.342 -7.935 -16.642 1.00 89.12 90 VAL A CA 1
ATOM 723 C C . VAL A 1 90 ? -13.942 -9.180 -17.289 1.00 89.12 90 VAL A C 1
ATOM 725 O O . VAL A 1 90 ? -14.086 -10.210 -16.630 1.00 89.12 90 VAL A O 1
ATOM 728 N N . ASP A 1 91 ? -14.299 -9.081 -18.566 1.00 91.56 91 ASP A N 1
ATOM 729 C CA . ASP A 1 91 ? -14.732 -10.230 -19.352 1.00 91.56 91 ASP A CA 1
ATOM 730 C C . ASP A 1 91 ? -13.516 -11.109 -19.675 1.00 91.56 91 ASP A C 1
ATOM 732 O O . ASP A 1 91 ? -12.605 -10.694 -20.388 1.00 91.56 91 ASP A O 1
ATOM 736 N N . GLU A 1 92 ? -13.487 -12.331 -19.140 1.00 92.88 92 GLU A N 1
ATOM 737 C CA . GLU A 1 92 ? -12.395 -13.289 -19.366 1.00 92.88 92 GLU A CA 1
ATOM 738 C C . GLU A 1 92 ? -12.274 -13.734 -20.834 1.00 92.88 92 GLU A C 1
ATOM 740 O O . GLU A 1 92 ? -11.245 -14.281 -21.239 1.00 92.88 92 GLU A O 1
ATOM 745 N N . THR A 1 93 ? -13.327 -13.537 -21.629 1.00 93.44 93 THR A N 1
ATOM 746 C CA . THR A 1 93 ? -13.348 -13.875 -23.055 1.00 93.44 93 THR A CA 1
ATOM 747 C C . THR A 1 93 ? -12.914 -12.721 -23.950 1.00 93.44 93 THR A C 1
ATOM 749 O O . THR A 1 93 ? -12.597 -12.962 -25.119 1.00 93.44 93 THR A O 1
ATOM 752 N N . ASP A 1 94 ? -12.845 -11.502 -23.409 1.00 93.69 94 ASP A N 1
ATOM 753 C CA . ASP A 1 94 ? -12.384 -10.338 -24.149 1.00 93.69 94 ASP A CA 1
ATOM 754 C C . ASP A 1 94 ? -10.886 -10.465 -24.438 1.00 93.69 94 ASP A C 1
ATOM 756 O O . ASP A 1 94 ? -10.065 -10.811 -23.581 1.00 93.69 94 ASP A O 1
ATOM 760 N N . ARG A 1 95 ? -10.523 -10.232 -25.695 1.00 91.94 95 ARG A N 1
ATOM 761 C CA . ARG A 1 95 ? -9.143 -10.302 -26.159 1.00 91.94 95 ARG A CA 1
ATOM 762 C C . ARG A 1 95 ? -8.853 -9.066 -26.960 1.00 91.94 95 ARG A C 1
ATOM 764 O O . ARG A 1 95 ? -9.573 -8.726 -27.896 1.00 91.94 95 ARG A O 1
ATOM 771 N N . LYS A 1 96 ? -7.724 -8.461 -26.621 1.00 91.38 96 LYS A N 1
ATOM 772 C CA . LYS A 1 96 ? -7.143 -7.400 -27.415 1.00 91.38 96 LYS A CA 1
ATOM 773 C C . LYS A 1 96 ? -7.012 -7.861 -28.878 1.00 91.38 96 LYS A C 1
ATOM 775 O O . LYS A 1 96 ? -6.401 -8.907 -29.100 1.00 91.38 96 LYS A O 1
ATOM 780 N N . PRO A 1 97 ? -7.577 -7.122 -29.844 1.00 94.75 97 PRO A N 1
ATOM 781 C CA . PRO A 1 97 ? -7.419 -7.425 -31.260 1.00 94.75 97 PRO A CA 1
ATOM 782 C C . PRO A 1 97 ? -5.948 -7.432 -31.697 1.00 94.75 97 PRO A C 1
ATOM 784 O O . PRO A 1 97 ? -5.138 -6.674 -31.160 1.00 94.75 97 PRO A O 1
ATOM 787 N N . ASP A 1 98 ? -5.613 -8.254 -32.696 1.00 91.81 98 ASP A N 1
ATOM 788 C CA . ASP A 1 98 ? -4.244 -8.365 -33.229 1.00 91.81 98 ASP A CA 1
ATOM 789 C C . ASP A 1 98 ? -3.748 -7.056 -33.875 1.00 91.81 98 ASP A C 1
ATOM 791 O O . ASP A 1 98 ? -2.545 -6.817 -33.965 1.00 91.81 98 ASP A O 1
ATOM 795 N N . ASP A 1 99 ? -4.668 -6.202 -34.330 1.00 92.94 99 ASP A N 1
ATOM 796 C CA . ASP A 1 99 ? -4.404 -4.899 -34.946 1.00 92.94 99 ASP A CA 1
ATOM 797 C C . ASP A 1 99 ? -4.374 -3.739 -33.940 1.00 92.94 99 ASP A C 1
ATOM 799 O O . ASP A 1 99 ? -4.233 -2.578 -34.331 1.00 92.94 99 ASP A O 1
ATOM 803 N N . TRP A 1 100 ? -4.490 -4.024 -32.641 1.00 93.19 100 TRP A N 1
ATOM 804 C CA . TRP A 1 100 ? -4.479 -2.986 -31.623 1.00 93.19 100 TRP A CA 1
ATOM 805 C C . TRP A 1 100 ? -3.069 -2.431 -31.390 1.00 93.19 100 TRP A C 1
ATOM 807 O O . TRP A 1 100 ? -2.190 -3.110 -30.858 1.00 93.19 100 TRP A O 1
ATOM 817 N N . ASP A 1 101 ? -2.870 -1.156 -31.722 1.00 91.75 101 ASP A N 1
ATOM 818 C CA . ASP A 1 101 ? -1.596 -0.460 -31.548 1.00 91.75 101 ASP A CA 1
ATOM 819 C C . ASP A 1 101 ? -1.505 0.250 -30.184 1.00 91.75 101 ASP A C 1
ATOM 821 O O . ASP A 1 101 ? -2.149 1.272 -29.957 1.00 91.75 101 ASP A O 1
ATOM 825 N N . ASP A 1 102 ? -0.685 -0.284 -29.275 1.00 91.88 102 ASP A N 1
ATOM 826 C CA . ASP A 1 102 ? -0.380 0.330 -27.968 1.00 91.88 102 ASP A CA 1
ATOM 827 C C . ASP A 1 102 ? 0.828 1.275 -27.989 1.00 91.88 102 ASP A C 1
ATOM 829 O O . ASP A 1 102 ? 1.258 1.767 -26.940 1.00 91.88 102 ASP A O 1
ATOM 833 N N . ARG A 1 103 ? 1.454 1.494 -29.149 1.00 92.19 103 ARG A N 1
ATOM 834 C CA . ARG A 1 103 ? 2.679 2.291 -29.211 1.00 92.19 103 ARG A CA 1
ATOM 835 C C . ARG A 1 103 ? 2.349 3.755 -28.934 1.00 92.19 103 ARG A C 1
ATOM 837 O O . ARG A 1 103 ? 1.756 4.439 -29.758 1.00 92.19 103 ARG A O 1
ATOM 844 N N . GLU A 1 104 ? 2.819 4.264 -27.797 1.00 91.94 104 GLU A N 1
ATOM 845 C CA . GLU A 1 104 ? 2.717 5.692 -27.455 1.00 91.94 104 GLU A CA 1
ATOM 846 C C . GLU A 1 104 ? 3.471 6.575 -28.465 1.00 91.94 104 GLU A C 1
ATOM 848 O O . GLU A 1 104 ? 3.072 7.702 -28.755 1.00 91.94 104 GLU A O 1
ATOM 853 N N . LYS A 1 105 ? 4.579 6.058 -29.009 1.00 93.38 105 LYS A N 1
ATOM 854 C CA . LYS A 1 105 ? 5.429 6.756 -29.974 1.00 93.38 105 LYS A CA 1
ATOM 855 C C . LYS A 1 105 ? 5.631 5.900 -31.213 1.00 93.38 105 LYS A C 1
ATOM 857 O O . LYS A 1 105 ? 5.991 4.728 -31.114 1.00 93.38 105 LYS A O 1
ATOM 862 N N . ILE A 1 106 ? 5.473 6.529 -32.372 1.00 90.81 106 ILE A N 1
ATOM 863 C CA . ILE A 1 106 ? 5.791 5.958 -33.681 1.00 90.81 106 ILE A CA 1
ATOM 864 C C . ILE A 1 106 ? 6.934 6.756 -34.322 1.00 90.81 106 ILE A C 1
ATOM 866 O O . ILE A 1 106 ? 7.053 7.957 -34.058 1.00 90.81 106 ILE A O 1
ATOM 870 N N . PRO A 1 107 ? 7.799 6.119 -35.133 1.00 89.88 107 PRO A N 1
ATOM 871 C CA . PRO A 1 107 ? 8.780 6.853 -35.922 1.00 89.88 107 PRO A CA 1
ATOM 872 C C . PRO A 1 107 ? 8.054 7.824 -36.857 1.00 89.88 107 PRO A C 1
ATOM 874 O O . PRO A 1 107 ? 7.021 7.481 -37.435 1.00 89.88 107 PRO A O 1
ATOM 877 N N . ASP A 1 108 ? 8.590 9.034 -37.003 1.00 90.06 108 ASP A N 1
ATOM 878 C CA . ASP A 1 108 ? 8.027 10.005 -37.935 1.00 90.06 108 ASP A CA 1
ATOM 879 C C . ASP A 1 108 ? 8.154 9.472 -39.365 1.00 90.06 108 ASP A C 1
ATOM 881 O O . ASP A 1 108 ? 9.251 9.284 -39.888 1.00 90.06 108 ASP A O 1
ATOM 885 N N . THR A 1 109 ? 7.010 9.249 -40.005 1.00 91.31 109 THR A N 1
ATOM 886 C CA . THR A 1 109 ? 6.921 8.742 -41.377 1.00 91.31 109 THR A CA 1
ATOM 887 C C . THR A 1 109 ? 7.539 9.679 -42.418 1.00 91.31 109 THR A C 1
ATOM 889 O O . THR A 1 109 ? 7.847 9.238 -43.523 1.00 91.31 109 THR A O 1
ATOM 892 N N . ASN A 1 110 ? 7.710 10.966 -42.094 1.00 91.00 110 ASN A N 1
ATOM 893 C CA . ASN A 1 110 ? 8.325 11.957 -42.978 1.00 91.00 110 ASN A CA 1
ATOM 894 C C . ASN A 1 110 ? 9.827 12.128 -42.726 1.00 91.00 110 ASN A C 1
ATOM 896 O O . ASN A 1 110 ? 10.525 12.675 -43.584 1.00 91.00 110 ASN A O 1
ATOM 900 N N . ALA A 1 111 ? 10.329 11.677 -41.572 1.00 89.62 111 ALA A N 1
ATOM 901 C CA . ALA A 1 111 ? 11.745 11.748 -41.263 1.00 89.62 111 ALA A CA 1
ATOM 902 C C . ALA A 1 111 ? 12.503 10.759 -42.150 1.00 89.62 111 ALA A C 1
ATOM 904 O O . ALA A 1 111 ? 12.271 9.551 -42.129 1.00 89.62 111 ALA A O 1
ATOM 905 N N . LYS A 1 112 ? 13.426 11.288 -42.950 1.00 86.75 112 LYS A N 1
ATOM 906 C CA . LYS A 1 112 ? 14.361 10.487 -43.732 1.00 86.75 112 LYS A CA 1
ATOM 907 C C . LYS A 1 112 ? 15.722 10.551 -43.075 1.00 86.75 112 LYS A C 1
ATOM 909 O O . LYS A 1 112 ? 16.112 11.591 -42.548 1.00 86.75 112 LYS A O 1
ATOM 914 N N . LYS A 1 113 ? 16.434 9.432 -43.138 1.00 85.69 113 LYS A N 1
ATOM 915 C CA . LYS A 1 113 ? 17.835 9.371 -42.751 1.00 85.69 113 LYS A CA 1
ATOM 916 C C . LYS A 1 113 ? 18.623 10.435 -43.543 1.00 85.69 113 LYS A C 1
ATOM 918 O O . LYS A 1 113 ? 18.487 10.455 -44.769 1.00 85.69 113 LYS A O 1
ATOM 923 N N . PRO A 1 114 ? 19.374 11.327 -42.876 1.00 88.50 114 PRO A N 1
ATOM 924 C CA . PRO A 1 114 ? 20.217 12.313 -43.548 1.00 88.50 114 PRO A CA 1
ATOM 925 C C . PRO A 1 114 ? 21.294 11.666 -44.431 1.00 88.50 114 PRO A C 1
ATOM 927 O O . PRO A 1 114 ? 21.700 10.531 -44.182 1.00 88.50 114 PRO A O 1
ATOM 930 N N . GLU A 1 115 ? 21.754 12.386 -45.459 1.00 85.12 115 GLU A N 1
ATOM 931 C CA . GLU A 1 115 ? 22.771 11.890 -46.406 1.00 85.12 115 GLU A CA 1
ATOM 932 C C . GLU A 1 115 ? 24.152 11.689 -45.758 1.00 85.12 115 GLU A C 1
ATOM 934 O O . GLU A 1 115 ? 24.927 10.861 -46.223 1.00 85.12 115 GLU A O 1
ATOM 939 N N . ASP A 1 116 ? 24.448 12.412 -44.677 1.00 86.88 116 ASP A N 1
ATOM 940 C CA . ASP A 1 116 ? 25.698 12.368 -43.909 1.00 86.88 116 ASP A CA 1
ATOM 941 C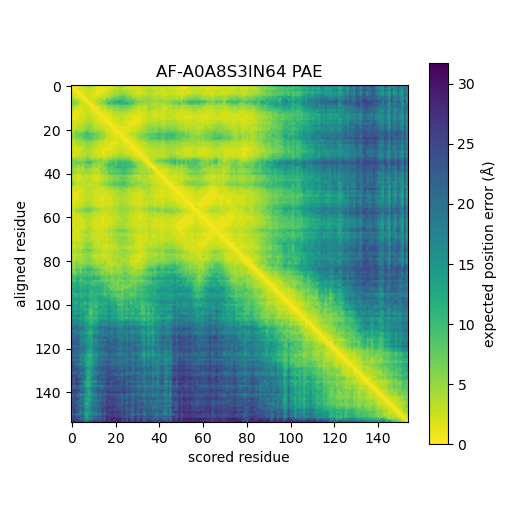 C . ASP A 1 116 ? 25.712 11.296 -42.805 1.00 86.88 116 ASP A C 1
ATOM 943 O O . ASP A 1 116 ? 26.714 11.134 -42.112 1.00 86.88 116 ASP A O 1
ATOM 947 N N . TRP A 1 117 ? 24.622 10.544 -42.633 1.00 85.56 117 TRP A N 1
ATOM 948 C CA . TRP A 1 117 ? 24.555 9.468 -41.649 1.00 85.56 117 TRP A CA 1
ATOM 949 C C . TRP A 1 117 ? 25.048 8.146 -42.251 1.00 85.56 117 TRP A C 1
ATOM 951 O O . TRP A 1 117 ? 24.268 7.357 -42.799 1.00 85.56 117 TRP A O 1
ATOM 961 N N . ASP A 1 118 ? 26.341 7.864 -42.117 1.00 82.94 118 ASP A N 1
ATOM 962 C CA . ASP A 1 118 ? 26.921 6.584 -42.523 1.00 82.94 118 ASP A CA 1
ATOM 963 C C . ASP A 1 118 ? 26.794 5.538 -41.397 1.00 82.94 118 ASP A C 1
ATOM 965 O O . ASP A 1 118 ? 27.366 5.665 -40.321 1.00 82.94 118 ASP A O 1
ATOM 969 N N . GLU A 1 119 ? 25.998 4.489 -41.630 1.00 85.12 119 GLU A N 1
ATOM 970 C CA . GLU A 1 119 ? 25.838 3.369 -40.679 1.00 85.12 119 GLU A CA 1
ATOM 971 C C . GLU A 1 119 ? 26.930 2.303 -40.820 1.00 85.12 119 GLU A C 1
ATOM 973 O O . GLU A 1 119 ? 26.971 1.356 -40.034 1.00 85.12 119 GLU A O 1
ATOM 978 N N . THR A 1 120 ? 27.774 2.420 -41.844 1.00 87.44 120 THR A N 1
ATOM 979 C CA . THR A 1 120 ? 28.851 1.468 -42.118 1.00 87.44 120 THR A CA 1
ATOM 980 C C . THR A 1 120 ? 30.156 1.850 -41.430 1.00 87.44 120 THR A C 1
ATOM 982 O O . THR A 1 120 ? 31.053 1.010 -41.330 1.00 87.44 120 THR A O 1
ATOM 985 N N . GLU A 1 121 ? 30.252 3.076 -40.907 1.00 87.06 121 GLU A N 1
ATOM 986 C CA . GLU A 1 121 ? 31.423 3.513 -40.161 1.00 87.06 121 GLU A CA 1
ATOM 987 C C . GLU A 1 121 ? 31.527 2.798 -38.805 1.00 87.06 121 GLU A C 1
ATOM 989 O O . GLU A 1 121 ? 30.542 2.671 -38.064 1.00 87.06 121 GLU A O 1
ATOM 994 N N . PRO A 1 122 ? 32.725 2.307 -38.447 1.00 88.00 122 PRO A N 1
ATOM 995 C CA . PRO A 1 122 ? 32.938 1.667 -37.164 1.00 88.00 122 PRO A CA 1
ATOM 996 C C . PRO A 1 122 ? 32.859 2.699 -36.034 1.00 88.00 122 PRO A C 1
ATOM 998 O O . PRO A 1 122 ? 33.290 3.841 -36.165 1.00 88.00 122 PRO A O 1
ATOM 1001 N N . LYS A 1 123 ? 32.362 2.266 -34.870 1.00 88.38 123 LYS A N 1
ATOM 1002 C CA . LYS A 1 123 ? 32.301 3.109 -33.664 1.00 88.38 123 LYS A CA 1
ATOM 1003 C C . LYS A 1 123 ? 33.687 3.580 -33.199 1.00 88.38 123 LYS A C 1
ATOM 1005 O O . LYS A 1 123 ? 33.800 4.629 -32.571 1.00 88.38 123 LYS A O 1
ATOM 1010 N N . GLU A 1 124 ? 34.717 2.783 -33.467 1.00 91.12 124 GLU A N 1
ATOM 1011 C CA . GLU A 1 124 ? 36.102 3.043 -33.087 1.00 91.12 124 GLU A CA 1
ATOM 1012 C C . GLU A 1 124 ? 36.997 2.895 -34.318 1.00 91.12 124 GLU A C 1
ATOM 1014 O O . GLU A 1 124 ? 36.843 1.952 -35.097 1.00 91.12 124 GLU A O 1
ATOM 1019 N N . ILE A 1 125 ? 37.940 3.823 -34.475 1.00 89.69 125 ILE A N 1
ATOM 1020 C CA . ILE A 1 125 ? 38.981 3.782 -35.504 1.00 89.69 125 ILE A CA 1
ATOM 1021 C C . ILE A 1 125 ? 40.354 3.662 -34.827 1.00 89.69 125 ILE A C 1
ATOM 1023 O O . ILE A 1 125 ? 40.537 4.222 -33.742 1.00 89.69 125 ILE A O 1
ATOM 1027 N N . PRO A 1 126 ? 41.320 2.938 -35.421 1.00 90.31 126 PRO A N 1
ATOM 1028 C CA . PRO A 1 126 ? 42.685 2.907 -34.909 1.00 90.31 126 PRO A CA 1
ATOM 1029 C C . PRO A 1 126 ? 43.295 4.313 -34.877 1.00 90.31 126 PRO A C 1
ATOM 1031 O O . PRO A 1 126 ? 43.153 5.076 -35.831 1.00 90.31 126 PRO A O 1
ATOM 1034 N N . ASP A 1 127 ? 44.000 4.648 -33.798 1.00 91.50 127 ASP A N 1
ATOM 1035 C CA . ASP A 1 127 ? 44.765 5.893 -33.714 1.00 91.50 127 ASP A CA 1
ATOM 1036 C C . ASP A 1 127 ? 46.088 5.735 -34.473 1.00 91.50 127 ASP A C 1
ATOM 1038 O O . ASP A 1 127 ? 47.004 5.052 -34.014 1.00 91.50 127 ASP A O 1
ATOM 1042 N N . GLU A 1 128 ? 46.194 6.375 -35.638 1.00 92.50 128 GLU A N 1
ATOM 1043 C CA . GLU A 1 128 ? 47.397 6.342 -36.483 1.00 92.50 128 GLU A CA 1
ATOM 1044 C C . GLU A 1 128 ? 48.638 6.948 -35.804 1.00 92.50 128 GLU A C 1
ATOM 1046 O O . GLU A 1 128 ? 49.764 6.698 -36.237 1.00 92.50 128 GLU A O 1
ATOM 1051 N N . SER A 1 129 ? 48.457 7.743 -34.744 1.00 91.31 129 SER A N 1
ATOM 1052 C CA . SER A 1 129 ? 49.551 8.342 -33.973 1.00 91.31 129 SER A CA 1
ATOM 1053 C C . SER A 1 129 ? 50.005 7.485 -32.787 1.00 91.31 129 SER A C 1
ATOM 1055 O O . SER A 1 129 ? 51.053 7.760 -32.189 1.00 91.31 129 SER A O 1
ATOM 1057 N N . ALA A 1 130 ? 49.257 6.428 -32.453 1.00 90.94 130 ALA A N 1
ATOM 1058 C CA . ALA A 1 130 ? 49.607 5.524 -31.371 1.00 90.94 130 ALA A CA 1
ATOM 1059 C C . ALA A 1 130 ? 50.826 4.668 -31.743 1.00 90.94 130 ALA A C 1
ATOM 1061 O O . ALA A 1 130 ? 50.921 4.094 -32.826 1.00 90.94 130 ALA A O 1
ATOM 1062 N N . THR A 1 131 ? 51.770 4.554 -30.808 1.00 88.00 131 THR A N 1
ATOM 1063 C CA . THR A 1 131 ? 52.976 3.730 -30.960 1.00 88.00 131 THR A CA 1
ATOM 1064 C C . THR A 1 131 ? 53.059 2.710 -29.837 1.00 88.00 131 THR A C 1
ATOM 1066 O O . THR A 1 131 ? 52.699 2.995 -28.693 1.00 88.00 131 THR A O 1
ATOM 1069 N N . ILE A 1 132 ? 53.528 1.507 -30.166 1.00 86.88 132 ILE A N 1
ATOM 1070 C CA . ILE A 1 132 ? 53.718 0.441 -29.183 1.00 86.88 132 ILE A CA 1
ATOM 1071 C C . ILE A 1 132 ? 54.862 0.854 -28.234 1.00 86.88 132 ILE A C 1
ATOM 1073 O O . ILE A 1 132 ? 55.931 1.250 -28.710 1.00 86.88 132 ILE A O 1
ATOM 1077 N N . PRO A 1 133 ? 54.674 0.801 -26.901 1.00 91.00 133 PRO A N 1
ATOM 1078 C CA . PRO A 1 133 ? 55.720 1.163 -25.948 1.00 91.00 133 PRO A CA 1
ATOM 1079 C C . PRO A 1 133 ? 56.984 0.302 -26.091 1.00 91.00 133 PRO A C 1
ATOM 1081 O O . PRO A 1 133 ? 56.908 -0.895 -26.345 1.00 91.00 133 PRO A O 1
ATOM 1084 N N . SER A 1 134 ? 58.160 0.881 -25.826 1.00 85.94 134 SER A N 1
ATOM 1085 C CA . SER A 1 134 ? 59.465 0.215 -26.016 1.00 85.94 134 SER A CA 1
ATOM 1086 C C . SER A 1 134 ? 59.709 -1.035 -25.157 1.00 85.94 134 SER A C 1
ATOM 1088 O O . SER A 1 134 ? 60.641 -1.784 -25.434 1.00 85.94 134 SER A O 1
ATOM 1090 N N . GLY A 1 135 ? 58.908 -1.256 -24.111 1.00 87.56 135 GLY A N 1
ATOM 1091 C CA . GLY A 1 135 ? 58.965 -2.436 -23.240 1.00 87.56 135 GLY A CA 1
ATOM 1092 C C . GLY A 1 135 ? 57.820 -3.428 -23.452 1.00 87.56 135 GLY A C 1
ATOM 1093 O O . GLY A 1 135 ? 57.588 -4.262 -22.581 1.00 87.56 135 GLY A O 1
ATOM 1094 N N . TRP A 1 136 ? 57.060 -3.303 -24.542 1.00 89.00 136 TRP A N 1
ATOM 1095 C CA . TRP A 1 136 ? 55.945 -4.196 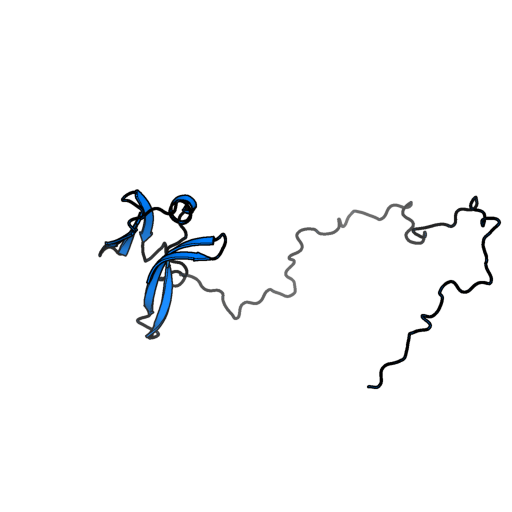-24.843 1.00 89.00 136 TRP A CA 1
ATOM 1096 C C . TRP A 1 136 ? 56.457 -5.564 -25.311 1.00 89.00 136 TRP A C 1
ATOM 1098 O O . TRP A 1 136 ? 57.210 -5.656 -26.279 1.00 89.00 136 TRP A O 1
ATOM 1108 N N . LEU A 1 137 ? 56.060 -6.629 -24.613 1.00 88.31 137 LEU A N 1
ATOM 1109 C CA . LEU A 1 137 ? 56.449 -8.004 -24.928 1.00 88.31 137 LEU A CA 1
ATOM 1110 C C . LEU A 1 137 ? 55.353 -8.649 -25.791 1.00 88.31 137 LEU A C 1
ATOM 1112 O O . LEU A 1 137 ? 54.385 -9.179 -25.257 1.00 88.31 137 LEU A O 1
ATOM 1116 N N . GLU A 1 138 ? 55.478 -8.565 -27.120 1.00 85.81 138 GLU A N 1
ATOM 1117 C CA . GLU A 1 138 ? 54.470 -9.083 -28.070 1.00 85.81 138 GLU A CA 1
ATOM 1118 C C . GLU A 1 138 ? 54.379 -10.615 -28.092 1.00 85.81 138 GLU A C 1
ATOM 1120 O O . GLU A 1 138 ? 53.304 -11.163 -28.330 1.00 85.81 138 GLU A O 1
ATOM 1125 N N . ASP A 1 139 ? 55.494 -11.296 -27.819 1.00 88.31 139 ASP A N 1
ATOM 1126 C CA . ASP A 1 139 ? 55.597 -12.759 -27.884 1.00 88.31 139 ASP A CA 1
ATOM 1127 C C . ASP A 1 139 ? 55.139 -13.464 -26.592 1.00 88.31 139 ASP A C 1
ATOM 1129 O O . ASP A 1 139 ? 55.041 -14.692 -26.552 1.00 88.31 139 ASP A O 1
ATOM 1133 N N . GLU A 1 140 ? 54.877 -12.710 -25.520 1.00 87.62 140 GLU A N 1
ATOM 1134 C CA . GLU A 1 140 ? 54.444 -13.267 -24.237 1.00 87.62 140 GLU A CA 1
ATOM 1135 C C . GLU A 1 140 ? 52.941 -13.555 -24.229 1.00 87.62 140 GLU A C 1
ATOM 1137 O O . GLU A 1 140 ? 52.123 -12.821 -24.790 1.00 87.62 140 GLU A O 1
ATOM 1142 N N . ALA A 1 141 ? 52.552 -14.635 -23.548 1.00 87.50 141 ALA A N 1
ATOM 1143 C CA . ALA A 1 141 ? 51.146 -14.994 -23.442 1.00 87.50 141 ALA A CA 1
ATOM 1144 C C . ALA A 1 141 ? 50.372 -13.897 -22.678 1.00 87.50 141 ALA A C 1
ATOM 1146 O O . ALA A 1 141 ? 50.775 -13.522 -21.575 1.00 87.50 141 ALA A O 1
ATOM 1147 N N . PRO A 1 142 ? 49.216 -13.422 -23.189 1.00 86.88 142 PRO A N 1
ATOM 1148 C CA . PRO A 1 142 ? 48.445 -12.363 -22.531 1.00 86.88 142 PRO A CA 1
ATOM 1149 C C . PRO A 1 142 ? 47.843 -12.813 -21.194 1.00 86.88 142 PRO A C 1
ATOM 1151 O O . PRO A 1 142 ? 47.438 -11.989 -20.377 1.00 86.88 142 PRO A O 1
ATOM 1154 N N . MET A 1 143 ? 47.753 -14.126 -20.975 1.00 89.88 143 MET A N 1
ATOM 1155 C CA . MET A 1 143 ? 47.252 -14.730 -19.750 1.00 89.88 143 MET A CA 1
ATOM 1156 C C . MET A 1 143 ? 48.169 -15.871 -19.319 1.00 89.88 143 MET A C 1
ATOM 1158 O O . MET A 1 143 ? 48.643 -16.651 -20.145 1.00 89.88 143 MET A O 1
ATOM 1162 N N . ILE A 1 144 ? 48.365 -15.990 -18.008 1.00 88.06 144 ILE A N 1
ATOM 1163 C CA . ILE A 1 144 ? 49.099 -17.088 -17.381 1.00 88.06 144 ILE A CA 1
ATOM 1164 C C . ILE A 1 144 ? 48.066 -18.045 -16.785 1.00 88.06 144 ILE A C 1
ATOM 1166 O O . ILE A 1 144 ? 47.167 -17.613 -16.062 1.00 88.06 144 ILE A O 1
ATOM 1170 N N . ALA A 1 145 ? 48.176 -19.337 -17.098 1.00 87.81 145 ALA A N 1
ATOM 1171 C CA . ALA A 1 145 ? 47.309 -20.350 -16.507 1.00 87.81 145 ALA A CA 1
ATOM 1172 C C . ALA A 1 145 ? 47.574 -20.462 -15.000 1.00 87.81 145 ALA A C 1
ATOM 1174 O O . ALA A 1 145 ? 48.731 -20.483 -14.576 1.00 87.81 145 ALA A O 1
ATOM 1175 N N . ASP A 1 146 ? 46.511 -20.555 -14.198 1.00 90.44 146 ASP A N 1
ATOM 1176 C CA . ASP A 1 146 ? 46.647 -20.765 -12.758 1.00 90.44 146 ASP A CA 1
ATOM 1177 C C . ASP A 1 146 ? 47.296 -22.140 -12.501 1.00 90.44 146 ASP A C 1
ATOM 1179 O O . ASP A 1 146 ? 46.703 -23.168 -12.845 1.00 90.44 146 ASP A O 1
ATOM 1183 N N . PRO A 1 147 ? 48.499 -22.193 -11.902 1.00 88.25 147 PRO A N 1
ATOM 1184 C CA . PRO A 1 147 ? 49.202 -23.448 -11.660 1.00 88.25 147 PRO A CA 1
ATOM 1185 C C . PRO A 1 147 ? 48.486 -24.366 -10.657 1.00 88.25 147 PRO A C 1
ATOM 1187 O O . PRO A 1 147 ? 48.808 -25.551 -10.594 1.00 88.25 147 PRO A O 1
ATOM 1190 N N . ALA A 1 148 ? 47.538 -23.847 -9.869 1.00 88.50 148 ALA A N 1
ATOM 1191 C CA . ALA A 1 148 ? 46.721 -24.624 -8.941 1.00 88.50 148 ALA A CA 1
ATOM 1192 C C . ALA A 1 148 ? 45.402 -25.121 -9.562 1.00 88.50 148 ALA A C 1
ATOM 1194 O O . ALA A 1 148 ? 44.666 -25.864 -8.906 1.00 88.50 148 ALA A O 1
ATOM 1195 N N . ALA A 1 149 ? 45.088 -24.738 -10.805 1.00 88.31 149 ALA A N 1
ATOM 1196 C CA . ALA A 1 149 ? 43.873 -25.177 -11.473 1.00 88.31 149 ALA A CA 1
ATOM 1197 C C . ALA A 1 149 ? 43.942 -26.677 -11.792 1.00 88.31 149 ALA A C 1
ATOM 1199 O O . ALA A 1 149 ? 44.707 -27.129 -12.643 1.00 88.31 149 ALA A O 1
ATOM 1200 N N . VAL A 1 150 ? 43.093 -27.452 -11.122 1.00 86.31 150 VAL A N 1
ATOM 1201 C CA . VAL A 1 150 ? 42.863 -28.869 -11.407 1.00 86.31 150 VAL A CA 1
ATOM 1202 C C . VAL A 1 150 ? 41.403 -29.025 -11.803 1.00 86.31 150 VAL A C 1
ATOM 1204 O O . VAL A 1 150 ? 40.516 -28.529 -11.108 1.00 86.31 150 VAL A O 1
ATOM 1207 N N . GLN A 1 151 ? 41.145 -29.700 -12.924 1.00 84.69 151 GLN A N 1
ATOM 1208 C CA . GLN A 1 151 ? 39.778 -29.999 -13.341 1.00 84.69 151 GLN A CA 1
ATOM 1209 C C . GLN A 1 151 ? 39.107 -30.882 -12.270 1.00 84.69 151 GLN A C 1
ATOM 1211 O O . GLN A 1 151 ? 39.661 -31.934 -11.937 1.00 84.69 151 GLN A O 1
ATOM 1216 N N . PRO A 1 152 ? 37.953 -30.479 -11.706 1.00 85.44 152 PRO A N 1
ATOM 1217 C CA . PRO A 1 152 ? 37.252 -31.296 -10.724 1.00 85.44 152 PRO A CA 1
ATOM 1218 C C . PRO A 1 152 ? 36.766 -32.605 -11.361 1.00 85.44 152 PRO A C 1
ATOM 1220 O O . PRO A 1 152 ? 36.455 -32.649 -12.552 1.00 85.44 152 PRO A O 1
ATOM 1223 N N . VAL A 1 153 ? 36.714 -33.670 -10.560 1.00 84.81 153 VAL A N 1
ATOM 1224 C CA . VAL A 1 153 ? 36.113 -34.949 -10.963 1.00 84.81 153 VAL A CA 1
ATOM 1225 C C . VAL A 1 153 ? 34.598 -34.810 -10.799 1.00 84.81 153 VAL A C 1
ATOM 1227 O O . VAL A 1 153 ? 34.158 -34.453 -9.707 1.00 84.81 153 VAL A O 1
ATOM 1230 N N . ASP A 1 154 ? 33.854 -35.021 -11.887 1.00 70.56 154 ASP A N 1
ATOM 1231 C CA . ASP A 1 154 ? 32.379 -35.049 -11.919 1.00 70.56 154 ASP A CA 1
ATOM 1232 C C . ASP A 1 154 ? 31.810 -36.155 -11.009 1.00 70.56 154 ASP A C 1
ATOM 1234 O O . ASP A 1 154 ? 32.370 -37.282 -11.033 1.00 70.56 154 ASP A O 1
#

InterPro domains:
  IPR001580 Calreticulin/calnexin [PF00262] (1-153)
  IPR001580 Calreticulin/calnexin [PTHR11073] (1-154)
  IPR009033 Calreticulin/calnexin, P domain superfamily [SSF63887] (83-153)
  IPR013320 Concanavalin A-like lectin/glucanase domain superfamily [SSF49899] (1-93)
  IPR018124 Calreticulin/calnexin, conserved site [PS00805] (106-118)

Organism: NCBI:txid392030

Sequence (154 aa):
MFGPDMCGVEHKFHFIIRYRNPNTGVYTEHQAKKTTEPLDSYFTDKKSHLYTLVLSADNSFKMYIDNKLVNSGSLLTDMEPSMIPPKEIVDETDRKPDDWDDREKIPDTNAKKPEDWDETEPKEIPDESATIPSGWLEDEAPMIADPAAVQPVD

Radius of gyration: 33.9 Å; Cα contacts (8 Å, |Δi|>4): 141; chains: 1; bounding box: 84×47×74 Å

Solvent-accessible surface area (backbone atoms only — not comparable to full-atom values): 10626 Å² total; per-residue (Å²): 91,75,49,79,48,78,60,92,90,48,75,43,77,48,44,38,49,76,45,64,41,88,86,78,65,50,74,45,73,26,28,51,62,81,57,88,59,87,57,63,67,80,76,68,72,84,65,92,80,50,80,45,80,46,77,46,97,86,43,37,39,39,33,25,48,72,85,40,81,52,42,71,46,34,59,67,77,38,24,48,59,56,71,54,76,72,96,70,76,86,64,89,82,67,69,85,59,94,84,65,81,82,70,92,73,75,81,64,87,82,68,69,86,59,93,86,66,68,85,83,64,68,98,71,77,87,64,88,84,69,72,84,60,97,84,66,68,84,90,55,74,96,67,81,82,65,90,82,74,68,86,78,85,131

pLDDT: mean 90.28, std 4.18, range [70.56, 97.38]